Protein AF-A0A6M2CYZ7-F1 (afdb_monomer_lite)

Foldseek 3Di:
DKAFPVDGDDDDQDDDDDPDDALVVVLVVVLVSQVVVVVVQAHAAEEEEAPDPSLQSSCCVQQVNDNDQWHARPVHNVGIHGYYYDVVNVVVVVLVCQQVHWDQDPPPSDTRHSVVPVPPPPPPDPDDVVVVVVVPPVVVVVVVVVVVVPDDDPDPVHTYIHHYDYDDDPDDDDDPDDDDD

InterPro domains:
  IPR048365 Transposable element P transposase-like, RNase H domain, N-terminal [PF21787] (3-63)

Structure (mmCIF, N/CA/C/O backbone):
data_AF-A0A6M2CYZ7-F1
#
_entry.id   AF-A0A6M2CYZ7-F1
#
loop_
_atom_site.group_PDB
_atom_site.id
_atom_site.type_symbol
_atom_site.label_atom_id
_atom_site.label_alt_id
_atom_site.label_comp_id
_atom_site.label_asym_id
_atom_site.label_entity_id
_atom_site.label_seq_id
_atom_site.pdbx_PDB_ins_code
_atom_site.Cartn_x
_atom_site.Cartn_y
_atom_site.Cartn_z
_atom_site.occupancy
_atom_site.B_iso_or_equiv
_atom_site.auth_seq_id
_atom_site.auth_comp_id
_atom_site.auth_asym_id
_atom_site.auth_atom_id
_atom_site.pdbx_PDB_model_num
ATOM 1 N N . GLY A 1 1 ? -7.790 4.976 -1.612 1.00 83.12 1 GLY A N 1
ATOM 2 C CA . GLY A 1 1 ? -9.227 4.689 -1.505 1.00 83.12 1 GLY A CA 1
ATOM 3 C C . GLY A 1 1 ? -9.414 3.331 -0.883 1.00 83.12 1 GLY A C 1
ATOM 4 O O . GLY A 1 1 ? 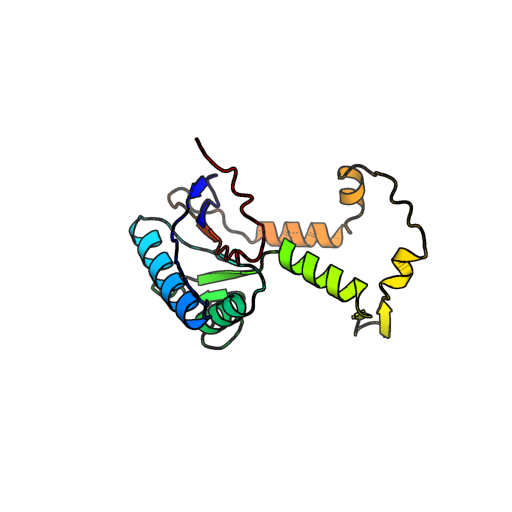-8.558 2.475 -1.066 1.00 83.12 1 GLY A O 1
ATOM 5 N N . LEU A 1 2 ? -10.497 3.140 -0.146 1.00 89.50 2 LEU A N 1
ATOM 6 C CA . LEU A 1 2 ? -10.945 1.830 0.298 1.00 89.50 2 LEU A CA 1
ATOM 7 C C . LEU A 1 2 ? -11.759 1.163 -0.794 1.00 89.50 2 LEU A C 1
ATOM 9 O O . LEU A 1 2 ? -12.616 1.789 -1.418 1.00 89.50 2 LEU A O 1
ATOM 13 N N . HIS A 1 3 ? -11.474 -0.112 -0.996 1.00 91.25 3 HIS A N 1
ATOM 14 C CA . HIS A 1 3 ? -12.189 -0.983 -1.906 1.00 91.25 3 HIS A CA 1
ATOM 15 C C . HIS A 1 3 ? -12.714 -2.160 -1.099 1.00 91.25 3 HIS A C 1
ATOM 17 O O . HIS A 1 3 ? -11.938 -2.809 -0.393 1.00 91.25 3 HIS A O 1
ATOM 23 N N . GLY A 1 4 ? -14.015 -2.417 -1.182 1.00 87.19 4 GLY A N 1
ATOM 24 C CA . GLY A 1 4 ? -14.591 -3.597 -0.552 1.00 87.19 4 GLY A CA 1
ATOM 25 C C . GLY A 1 4 ? -14.125 -4.877 -1.242 1.00 87.19 4 GLY A C 1
ATOM 26 O O . GLY A 1 4 ? -13.991 -4.916 -2.466 1.00 87.19 4 GLY A O 1
ATOM 27 N N . VAL A 1 5 ? -13.829 -5.900 -0.440 1.00 87.00 5 VAL A N 1
ATOM 28 C CA . VAL A 1 5 ? -13.406 -7.223 -0.924 1.00 87.00 5 VAL A CA 1
ATOM 29 C C . VAL A 1 5 ? -14.626 -8.111 -1.143 1.00 87.00 5 VAL A C 1
ATOM 31 O O . VAL A 1 5 ? -14.782 -8.683 -2.215 1.00 87.00 5 VAL A O 1
ATOM 34 N N . THR A 1 6 ? -15.507 -8.184 -0.143 1.00 83.88 6 THR A N 1
ATOM 35 C CA . THR A 1 6 ? -16.740 -8.986 -0.199 1.00 83.88 6 THR A CA 1
ATOM 36 C C . THR A 1 6 ? -17.872 -8.237 -0.900 1.00 83.88 6 THR A C 1
ATOM 38 O O . THR A 1 6 ? -18.606 -8.810 -1.696 1.00 83.88 6 THR A O 1
ATOM 41 N N . ASN A 1 7 ? -17.997 -6.936 -0.624 1.00 82.12 7 ASN A N 1
ATOM 42 C CA . ASN A 1 7 ? -19.034 -6.075 -1.184 1.00 82.12 7 ASN A CA 1
ATOM 43 C C . ASN A 1 7 ? -18.409 -5.067 -2.146 1.00 82.12 7 ASN A C 1
ATOM 45 O O . ASN A 1 7 ? -17.380 -4.469 -1.839 1.00 82.12 7 ASN A O 1
ATOM 49 N N . SER A 1 8 ? -19.043 -4.823 -3.290 1.00 88.12 8 SER A N 1
ATOM 50 C CA . SER A 1 8 ? -18.529 -3.855 -4.259 1.00 88.12 8 SER A CA 1
ATOM 51 C C . SER A 1 8 ? -18.802 -2.421 -3.801 1.00 88.12 8 SER A C 1
ATOM 53 O O . SER A 1 8 ? -19.905 -1.903 -3.957 1.00 88.12 8 SER A O 1
ATOM 55 N N . TYR A 1 9 ? -17.774 -1.751 -3.282 1.00 86.88 9 TYR A N 1
ATOM 56 C CA . TYR A 1 9 ? -17.779 -0.310 -3.040 1.00 86.88 9 TYR A CA 1
ATOM 57 C C . TYR A 1 9 ? -16.381 0.281 -3.214 1.00 86.88 9 TYR A C 1
ATOM 59 O O . TYR A 1 9 ? -15.369 -0.414 -3.092 1.00 86.88 9 TYR A O 1
ATOM 67 N N . LYS A 1 10 ? -16.328 1.585 -3.502 1.00 88.69 10 LYS A N 1
ATOM 68 C CA . LYS A 1 10 ? -15.088 2.358 -3.619 1.00 88.69 10 LYS A CA 1
ATOM 69 C C . LYS A 1 10 ? -15.274 3.705 -2.943 1.00 88.69 10 LYS A C 1
ATOM 71 O O . LYS A 1 10 ? -16.134 4.477 -3.353 1.00 88.69 10 LYS A O 1
ATOM 76 N N . VAL A 1 11 ? -14.464 3.986 -1.929 1.00 88.12 11 VAL A N 1
ATOM 77 C CA . VAL A 1 11 ? -14.553 5.227 -1.151 1.00 88.12 11 VAL A CA 1
ATOM 78 C C . VAL A 1 11 ? -13.173 5.881 -1.093 1.00 88.12 11 VAL A C 1
ATOM 80 O O . VAL A 1 11 ? -12.186 5.217 -0.772 1.00 88.12 11 VAL A O 1
ATOM 83 N N . PRO A 1 12 ? -13.029 7.169 -1.431 1.00 89.88 12 PRO A N 1
ATOM 84 C CA . PRO A 1 12 ? -11.799 7.891 -1.143 1.00 89.88 12 PRO A CA 1
ATOM 85 C C . PRO A 1 12 ? -11.705 8.179 0.360 1.00 89.88 12 PRO A C 1
ATOM 87 O O . PRO A 1 12 ? -12.682 8.589 0.973 1.00 89.88 12 PRO A O 1
ATOM 90 N N . CYS A 1 13 ? -10.535 7.952 0.962 1.00 85.19 13 CYS A N 1
ATOM 91 C CA . CYS A 1 13 ? -10.408 7.964 2.431 1.00 85.19 13 CYS A CA 1
ATOM 92 C C . CYS A 1 13 ? -9.374 8.949 2.953 1.00 85.19 13 CYS A C 1
ATOM 94 O O . CYS A 1 13 ? -9.393 9.277 4.130 1.00 85.19 13 CYS A O 1
ATOM 96 N N . ALA A 1 14 ? -8.491 9.436 2.084 1.00 86.75 14 ALA A N 1
ATOM 97 C CA . ALA A 1 14 ? -7.550 10.481 2.429 1.00 86.75 14 ALA A CA 1
ATOM 98 C C . ALA A 1 14 ? -7.089 11.210 1.168 1.00 86.75 14 ALA A C 1
ATOM 100 O O . ALA A 1 14 ? -6.944 10.599 0.104 1.00 86.75 14 ALA A O 1
ATOM 101 N N . TYR A 1 15 ? -6.840 12.507 1.317 1.00 89.38 15 TYR A N 1
ATOM 102 C CA . TYR A 1 15 ? -6.234 13.361 0.307 1.00 89.38 15 TYR A CA 1
ATOM 103 C C . TYR A 1 15 ? -5.182 14.229 0.985 1.00 89.38 15 TYR A C 1
ATOM 105 O O . TYR A 1 15 ? -5.479 14.920 1.957 1.00 89.38 15 TYR A O 1
ATOM 113 N N . TYR A 1 16 ? -3.964 14.202 0.453 1.00 85.62 16 TYR A N 1
ATOM 114 C CA . TYR A 1 16 ? -2.842 14.968 0.982 1.00 85.62 16 TYR A CA 1
ATOM 115 C C . TYR A 1 16 ? -2.269 15.849 -0.120 1.00 85.62 16 TYR A C 1
ATOM 117 O O . TYR A 1 16 ? -1.894 15.365 -1.191 1.00 85.62 16 TYR A O 1
ATOM 125 N N . PHE A 1 17 ? -2.176 17.148 0.149 1.00 87.44 17 PHE A N 1
ATOM 126 C CA . PHE A 1 17 ? -1.469 18.078 -0.720 1.00 87.44 17 PHE A CA 1
ATOM 127 C C . PHE A 1 17 ? -0.008 18.117 -0.295 1.00 87.44 17 PHE A C 1
ATOM 129 O O . PHE A 1 17 ? 0.322 18.599 0.785 1.00 87.44 17 PHE A O 1
ATOM 136 N N . THR A 1 18 ? 0.879 17.613 -1.147 1.00 82.38 18 THR A N 1
ATOM 137 C CA . THR A 1 18 ? 2.318 17.632 -0.884 1.00 82.38 18 THR A CA 1
ATOM 138 C C . THR A 1 18 ? 3.089 18.171 -2.079 1.00 82.38 18 THR A C 1
ATOM 140 O O . THR A 1 18 ? 2.746 17.910 -3.232 1.00 82.38 18 THR A O 1
ATOM 143 N N . LYS A 1 19 ? 4.148 18.938 -1.798 1.00 78.56 19 LYS A N 1
ATOM 144 C CA . LYS A 1 19 ? 5.108 19.387 -2.816 1.00 78.56 19 LYS A CA 1
ATOM 145 C C . LYS A 1 19 ? 6.050 18.253 -3.225 1.00 78.56 19 LYS A C 1
ATOM 147 O O . LYS A 1 19 ? 6.426 18.168 -4.390 1.00 78.56 19 LYS A O 1
ATOM 152 N N . GLN A 1 20 ? 6.429 17.398 -2.273 1.00 81.38 20 GLN A N 1
ATOM 153 C CA . GLN A 1 20 ? 7.264 16.215 -2.476 1.00 81.38 20 GLN A CA 1
ATOM 154 C C . GLN A 1 20 ? 6.846 15.140 -1.472 1.00 81.38 20 GLN A C 1
ATOM 156 O O . GLN A 1 20 ? 6.872 15.367 -0.266 1.00 81.38 20 GLN A O 1
ATOM 161 N N . LEU A 1 21 ? 6.443 13.974 -1.970 1.00 82.69 21 LEU A N 1
ATOM 162 C CA . LEU A 1 21 ? 6.030 12.862 -1.123 1.00 82.69 21 LEU A CA 1
ATOM 163 C C . LEU A 1 21 ? 7.253 12.054 -0.682 1.00 82.69 21 LEU A C 1
ATOM 165 O O . LEU A 1 21 ? 7.918 11.451 -1.528 1.00 82.69 21 LEU A O 1
ATOM 169 N N . SER A 1 22 ? 7.521 12.008 0.625 1.00 89.44 22 SER A N 1
ATOM 170 C CA . SER A 1 22 ? 8.514 11.095 1.189 1.00 89.44 22 SER A CA 1
ATOM 171 C C . SER A 1 22 ? 7.867 9.772 1.610 1.00 89.44 22 SER A C 1
ATOM 173 O O . SER A 1 22 ? 6.701 9.726 2.007 1.00 89.44 22 SER A O 1
ATOM 175 N N . GLY A 1 23 ? 8.630 8.678 1.549 1.00 88.88 23 GLY A N 1
ATOM 176 C CA . GLY A 1 23 ? 8.151 7.371 2.010 1.00 88.88 23 GLY A CA 1
ATOM 177 C C . GLY A 1 23 ? 7.883 7.315 3.519 1.00 88.88 23 GLY A C 1
ATOM 178 O O . GLY A 1 23 ? 7.028 6.547 3.953 1.00 88.88 23 GLY A O 1
ATOM 179 N N . ARG A 1 24 ? 8.561 8.154 4.319 1.00 90.56 24 ARG A N 1
ATOM 180 C CA . ARG A 1 24 ? 8.311 8.260 5.767 1.00 90.56 24 ARG A CA 1
ATOM 181 C C . ARG A 1 24 ? 6.982 8.938 6.068 1.00 90.56 24 ARG A C 1
ATOM 183 O O . ARG A 1 24 ? 6.230 8.422 6.890 1.00 90.56 24 ARG A O 1
ATOM 190 N N . ASP A 1 25 ? 6.691 10.050 5.393 1.00 91.19 25 ASP A N 1
ATOM 191 C CA . ASP A 1 25 ? 5.409 10.746 5.557 1.00 91.19 25 ASP A CA 1
ATOM 192 C C . ASP A 1 25 ? 4.269 9.817 5.148 1.00 91.19 25 ASP A C 1
ATOM 194 O O . ASP A 1 25 ? 3.295 9.648 5.876 1.00 91.19 25 ASP A O 1
ATOM 198 N N . LEU A 1 26 ? 4.448 9.115 4.024 1.00 93.19 26 LEU A N 1
ATOM 199 C CA . LEU A 1 26 ? 3.466 8.158 3.543 1.00 93.19 26 LEU A CA 1
ATOM 200 C C . LEU A 1 26 ? 3.242 7.002 4.525 1.00 93.19 26 LEU A C 1
ATOM 202 O O . LEU A 1 26 ? 2.102 6.584 4.718 1.00 93.19 26 LEU A O 1
ATOM 206 N N . PHE A 1 27 ? 4.296 6.497 5.169 1.00 94.88 27 PHE A N 1
ATOM 207 C CA . PHE A 1 27 ? 4.176 5.488 6.220 1.00 94.88 27 PHE A CA 1
ATOM 208 C C . PHE A 1 27 ? 3.382 6.002 7.428 1.00 94.88 27 PHE A C 1
ATOM 210 O O . PHE A 1 27 ? 2.480 5.310 7.901 1.00 94.88 27 PHE A O 1
ATOM 217 N N . ALA A 1 28 ? 3.673 7.216 7.906 1.00 94.19 28 ALA A N 1
ATOM 218 C CA . ALA A 1 28 ? 2.945 7.822 9.019 1.00 94.19 28 ALA A CA 1
ATOM 219 C C . ALA A 1 28 ? 1.450 7.975 8.695 1.00 94.19 28 ALA A C 1
ATOM 221 O O . ALA A 1 28 ? 0.608 7.447 9.422 1.00 94.19 28 ALA A O 1
ATOM 222 N N . TRP A 1 29 ? 1.130 8.580 7.550 1.00 94.00 29 TRP A N 1
ATOM 223 C CA . TRP A 1 29 ? -0.251 8.777 7.104 1.00 94.00 29 TRP A CA 1
ATOM 224 C C . TRP A 1 29 ? -0.986 7.464 6.856 1.00 94.00 29 TRP A C 1
ATOM 226 O O . TRP A 1 29 ? -2.159 7.339 7.191 1.00 94.00 29 TRP A O 1
ATOM 236 N N . THR A 1 30 ? -0.308 6.447 6.320 1.00 94.88 30 THR A N 1
ATOM 237 C CA . THR A 1 30 ? -0.928 5.133 6.100 1.00 94.88 30 THR A CA 1
ATOM 238 C C . THR A 1 30 ? -1.393 4.518 7.421 1.00 94.88 30 THR A C 1
ATOM 240 O O . THR A 1 30 ? -2.505 4.000 7.486 1.00 94.88 30 THR A O 1
ATOM 243 N N . LYS A 1 31 ? -0.609 4.631 8.503 1.00 95.19 31 LYS A N 1
ATOM 244 C CA . LYS A 1 31 ? -1.026 4.153 9.834 1.00 95.19 31 LYS A CA 1
ATOM 245 C C . LYS A 1 31 ? -2.210 4.929 10.407 1.00 95.19 31 LYS A C 1
ATOM 247 O O . LYS A 1 31 ? -3.054 4.322 11.065 1.00 95.19 31 LYS A O 1
ATOM 252 N N . GLU A 1 32 ? -2.262 6.239 10.179 1.00 94.00 32 GLU A N 1
ATOM 253 C CA . GLU A 1 32 ? -3.387 7.085 10.600 1.00 94.00 32 GLU A CA 1
ATOM 254 C C . GLU A 1 32 ? -4.667 6.707 9.857 1.00 94.00 32 GLU A C 1
ATOM 256 O O . GLU A 1 32 ? -5.708 6.515 10.481 1.00 94.00 32 GLU A O 1
ATOM 261 N N . VAL A 1 33 ? -4.579 6.519 8.536 1.00 94.44 33 VAL A N 1
ATOM 262 C CA . VAL A 1 33 ? -5.706 6.055 7.720 1.00 94.44 33 VAL A CA 1
ATOM 263 C C . VAL A 1 33 ? -6.168 4.680 8.183 1.00 94.44 33 VAL A C 1
ATOM 265 O O . VAL A 1 33 ? -7.369 4.478 8.311 1.00 94.44 33 VAL A O 1
ATOM 268 N N . ILE A 1 34 ? -5.252 3.754 8.485 1.00 94.56 34 ILE A N 1
ATOM 269 C CA . ILE A 1 34 ? -5.631 2.437 9.011 1.00 94.56 34 ILE A CA 1
ATOM 270 C C . ILE A 1 34 ? -6.441 2.586 10.302 1.00 94.56 34 ILE A C 1
ATOM 272 O O . ILE A 1 34 ? -7.553 2.074 10.376 1.00 94.56 34 ILE A O 1
ATOM 276 N N . ALA A 1 35 ? -5.941 3.349 11.278 1.00 93.88 35 ALA A N 1
ATOM 277 C CA . ALA A 1 35 ? -6.658 3.577 12.533 1.00 93.88 35 ALA A CA 1
ATOM 278 C C . ALA A 1 35 ? -8.037 4.225 12.324 1.00 93.88 35 ALA A C 1
ATOM 280 O O . ALA A 1 35 ? -9.016 3.802 12.935 1.00 93.88 35 ALA A O 1
ATOM 281 N N . ALA A 1 36 ? -8.125 5.242 11.462 1.00 93.19 36 ALA A N 1
ATOM 282 C CA . ALA A 1 36 ? -9.370 5.959 11.197 1.00 93.19 36 ALA A CA 1
ATOM 283 C C . ALA A 1 36 ? -10.409 5.091 10.476 1.00 93.19 36 ALA A C 1
ATOM 285 O O . ALA A 1 36 ? -11.601 5.191 10.740 1.00 93.19 36 ALA A O 1
ATOM 286 N N . VAL A 1 37 ? -9.968 4.229 9.563 1.00 91.38 37 VAL A N 1
ATOM 287 C CA . VAL A 1 37 ? -10.859 3.316 8.846 1.00 91.38 37 VAL A CA 1
ATOM 288 C C . VAL A 1 37 ? -11.355 2.206 9.766 1.00 91.38 37 VAL A C 1
ATOM 290 O O . VAL A 1 37 ? -12.543 1.883 9.743 1.00 91.38 37 VAL A O 1
ATOM 293 N N . GLU A 1 38 ? -10.479 1.649 10.603 1.00 93.00 38 GLU A N 1
ATOM 294 C CA . GLU A 1 38 ? -10.881 0.592 11.530 1.00 93.00 38 GLU A CA 1
ATOM 295 C C . GLU A 1 38 ? -11.765 1.108 12.671 1.00 93.00 38 GLU A C 1
ATOM 297 O O . GLU A 1 38 ? -12.679 0.404 13.097 1.00 93.00 38 GLU A O 1
ATOM 302 N N . SER A 1 39 ? -11.602 2.365 13.100 1.00 92.62 39 SER A N 1
ATOM 303 C CA . SER A 1 39 ? -12.521 2.980 14.069 1.00 92.62 39 SER A CA 1
ATOM 304 C C . SER A 1 39 ? -13.943 3.162 13.521 1.00 92.62 39 SER A C 1
ATOM 306 O O . SER A 1 39 ? -14.895 3.223 14.296 1.00 92.62 39 SER A O 1
ATOM 308 N N . CYS A 1 40 ? -14.113 3.181 12.194 1.00 90.62 40 CYS A N 1
ATOM 309 C CA . CYS A 1 40 ? -15.418 3.142 11.533 1.00 90.62 40 CYS A CA 1
ATOM 310 C C . CYS A 1 40 ? -16.002 1.720 11.395 1.00 90.62 40 CYS A C 1
ATOM 312 O O . CYS A 1 40 ? -17.072 1.567 10.810 1.00 90.62 40 CYS A O 1
ATOM 314 N N . GLY A 1 41 ? -15.326 0.684 11.906 1.00 89.50 41 GLY A N 1
ATOM 315 C CA . GLY A 1 41 ? -15.797 -0.707 11.885 1.00 89.50 41 GLY A CA 1
ATOM 316 C C . GLY A 1 41 ? -15.397 -1.514 10.646 1.00 89.50 41 GLY A C 1
ATOM 317 O O . GLY A 1 41 ? -15.873 -2.635 10.467 1.00 89.50 41 GLY A O 1
ATOM 318 N N . PHE A 1 42 ? -14.531 -0.978 9.783 1.00 90.19 42 PHE A N 1
ATOM 319 C CA . PHE A 1 42 ? -13.961 -1.733 8.665 1.00 90.19 42 PHE A CA 1
ATOM 320 C C . PHE A 1 42 ? -12.730 -2.521 9.106 1.00 90.19 42 PHE A C 1
ATOM 322 O O . PHE A 1 42 ? -11.994 -2.075 9.977 1.00 90.19 42 PHE A O 1
ATOM 329 N N . LEU A 1 43 ? -12.445 -3.648 8.451 1.00 91.75 43 LEU A N 1
ATOM 330 C CA . LEU A 1 43 ? -11.164 -4.336 8.627 1.00 91.75 43 LEU A CA 1
ATOM 331 C C . LEU A 1 43 ? -10.298 -4.180 7.384 1.00 91.75 43 LEU A C 1
ATOM 333 O O . LEU A 1 43 ? -10.701 -4.566 6.280 1.00 91.75 43 LEU A O 1
ATOM 337 N N . ILE A 1 44 ? -9.089 -3.650 7.570 1.00 92.69 44 ILE A N 1
ATOM 338 C CA . ILE A 1 44 ? -8.096 -3.585 6.498 1.00 92.69 44 ILE A CA 1
ATOM 339 C C . ILE A 1 44 ? -7.300 -4.884 6.488 1.00 92.69 44 ILE A C 1
ATOM 341 O O . ILE A 1 44 ? -6.670 -5.250 7.480 1.00 92.69 44 ILE A O 1
ATOM 345 N N . VAL A 1 45 ? -7.294 -5.568 5.343 1.00 93.31 45 VAL A N 1
ATOM 346 C CA . VAL A 1 45 ? -6.537 -6.824 5.186 1.00 93.31 45 VAL A CA 1
ATOM 347 C C . VAL A 1 45 ? -5.424 -6.748 4.143 1.00 93.31 45 VAL A C 1
ATOM 349 O O . VAL A 1 45 ? -4.480 -7.529 4.206 1.00 93.31 45 VAL A O 1
ATOM 352 N N . ARG A 1 46 ? -5.460 -5.783 3.216 1.00 94.12 46 ARG A N 1
ATOM 353 C CA . ARG A 1 46 ? -4.380 -5.573 2.238 1.00 94.12 46 ARG A CA 1
ATOM 354 C C . ARG A 1 46 ? -4.201 -4.105 1.891 1.00 94.12 46 ARG A C 1
ATOM 356 O O . ARG A 1 46 ? -5.170 -3.346 1.832 1.00 94.12 46 ARG A O 1
ATOM 363 N N . ILE A 1 47 ? -2.965 -3.744 1.571 1.00 95.12 47 ILE A N 1
ATOM 364 C CA . ILE A 1 47 ? -2.601 -2.468 0.966 1.00 95.12 47 ILE A CA 1
ATOM 365 C C . ILE A 1 47 ? -2.046 -2.728 -0.436 1.00 95.12 47 ILE A C 1
ATOM 367 O O . ILE A 1 47 ? -1.178 -3.582 -0.634 1.00 95.12 47 ILE A O 1
ATOM 371 N N . VAL A 1 48 ? -2.566 -1.989 -1.415 1.00 93.06 48 VAL A N 1
ATOM 372 C CA . VAL A 1 48 ? -2.139 -2.053 -2.818 1.00 93.06 48 VAL A CA 1
ATOM 373 C C . VAL A 1 48 ? -1.599 -0.693 -3.241 1.00 93.06 48 VAL A C 1
ATOM 375 O O . VAL A 1 48 ? -2.283 0.321 -3.083 1.00 93.06 48 VAL A O 1
ATOM 378 N N . THR A 1 49 ? -0.387 -0.657 -3.787 1.00 92.38 49 THR A N 1
ATOM 379 C CA . THR A 1 49 ? 0.260 0.577 -4.270 1.00 92.38 49 THR A CA 1
ATOM 380 C C . THR A 1 49 ? 0.921 0.363 -5.627 1.00 92.38 49 THR A C 1
ATOM 382 O O . THR A 1 49 ? 1.090 -0.769 -6.065 1.00 92.38 49 THR A O 1
ATOM 385 N N . ASP A 1 50 ? 1.292 1.430 -6.335 1.00 88.44 50 ASP A N 1
ATOM 386 C CA . ASP A 1 50 ? 2.191 1.288 -7.485 1.00 88.44 50 ASP A CA 1
ATOM 387 C C . ASP A 1 50 ? 3.643 1.028 -7.021 1.00 88.44 50 ASP A C 1
ATOM 389 O O . ASP A 1 50 ? 3.987 1.190 -5.849 1.00 88.44 50 ASP A O 1
ATOM 393 N N . ASN A 1 51 ? 4.524 0.647 -7.949 1.00 86.94 51 ASN A N 1
ATOM 394 C CA . ASN A 1 51 ? 5.946 0.426 -7.658 1.00 86.94 51 ASN A CA 1
ATOM 395 C C . ASN A 1 51 ? 6.774 1.733 -7.727 1.00 86.94 51 ASN A C 1
ATOM 397 O O . ASN A 1 51 ? 7.825 1.791 -8.366 1.00 86.94 51 ASN A O 1
ATOM 401 N N . TYR A 1 52 ? 6.268 2.820 -7.138 1.00 88.31 52 TYR A N 1
ATOM 402 C CA . TYR A 1 52 ? 7.012 4.071 -6.974 1.00 88.31 52 TYR A CA 1
ATOM 403 C C . TYR A 1 52 ? 7.941 4.010 -5.753 1.00 88.31 52 TYR A C 1
ATOM 405 O O . TYR A 1 52 ? 7.602 3.423 -4.727 1.00 88.31 52 TYR A O 1
ATOM 413 N N . SER A 1 53 ? 9.099 4.674 -5.814 1.00 90.31 53 SER A N 1
ATOM 414 C CA . SER A 1 53 ? 10.137 4.584 -4.774 1.00 90.31 53 SER A CA 1
ATOM 415 C C . SER A 1 53 ? 9.641 4.946 -3.368 1.00 90.31 53 SER A C 1
ATOM 417 O O . SER A 1 53 ? 9.995 4.265 -2.409 1.00 90.31 53 SER A O 1
ATOM 419 N N . ALA A 1 54 ? 8.772 5.954 -3.228 1.00 91.19 54 ALA A N 1
ATOM 420 C CA . ALA A 1 54 ? 8.198 6.305 -1.927 1.00 91.19 54 ALA A CA 1
ATOM 421 C C . ALA A 1 54 ? 7.263 5.211 -1.374 1.00 91.19 54 ALA A C 1
ATOM 423 O O . ALA A 1 54 ? 7.241 4.998 -0.163 1.00 91.19 54 ALA A O 1
ATOM 424 N N . ASN A 1 55 ? 6.538 4.494 -2.242 1.00 93.00 55 ASN A N 1
ATOM 425 C CA . ASN A 1 55 ? 5.691 3.362 -1.854 1.00 93.00 55 ASN A CA 1
ATOM 426 C C . ASN A 1 55 ? 6.534 2.166 -1.412 1.00 93.00 55 ASN A C 1
ATOM 428 O O . ASN A 1 55 ? 6.229 1.556 -0.391 1.00 93.00 55 ASN A O 1
ATOM 432 N N . VAL A 1 56 ? 7.636 1.894 -2.117 1.00 93.69 56 VAL A N 1
ATOM 433 C CA . VAL A 1 56 ? 8.613 0.876 -1.706 1.00 93.69 56 VAL A CA 1
ATOM 434 C C . VAL A 1 56 ? 9.166 1.206 -0.321 1.00 93.69 56 VAL A C 1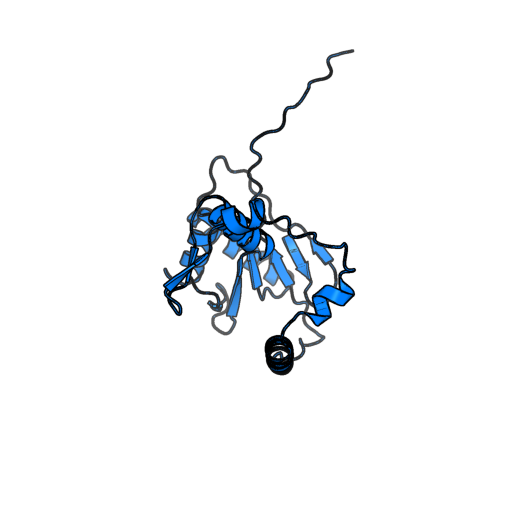
ATOM 436 O O . VAL A 1 56 ? 9.107 0.367 0.569 1.00 93.69 56 VAL A O 1
ATOM 439 N N . THR A 1 57 ? 9.622 2.444 -0.096 1.00 94.94 57 THR A N 1
ATOM 440 C CA . THR A 1 57 ? 10.112 2.886 1.222 1.00 94.94 57 THR A CA 1
ATOM 441 C C . THR A 1 57 ? 9.042 2.769 2.310 1.00 94.94 57 THR A C 1
ATOM 443 O O . THR A 1 57 ? 9.345 2.352 3.426 1.00 94.94 57 THR A O 1
ATOM 446 N N . MET A 1 58 ? 7.788 3.105 2.004 1.00 95.62 58 MET A N 1
ATOM 447 C CA . MET A 1 58 ? 6.674 2.952 2.940 1.00 95.62 58 MET A CA 1
ATOM 448 C C . MET A 1 58 ? 6.428 1.477 3.298 1.00 95.62 58 MET A C 1
ATOM 450 O O . MET A 1 58 ? 6.326 1.165 4.483 1.00 95.62 58 MET A O 1
ATOM 454 N N . PHE A 1 59 ? 6.433 0.561 2.323 1.00 96.19 59 PHE A N 1
ATOM 455 C CA . PHE A 1 59 ? 6.337 -0.883 2.580 1.00 96.19 59 PHE A CA 1
ATOM 456 C C . PHE A 1 59 ? 7.529 -1.414 3.381 1.00 96.19 59 PHE A C 1
ATOM 458 O O . PHE A 1 59 ? 7.335 -2.187 4.315 1.00 96.19 59 PHE A O 1
ATOM 465 N N . THR A 1 60 ? 8.747 -0.955 3.092 1.00 96.31 60 THR A N 1
ATOM 466 C CA . THR A 1 60 ? 9.937 -1.287 3.886 1.00 96.31 60 THR A CA 1
ATOM 467 C C . THR A 1 60 ? 9.787 -0.840 5.342 1.00 96.31 60 THR A C 1
ATOM 469 O O . THR A 1 60 ? 10.117 -1.593 6.254 1.00 96.31 60 THR A O 1
ATOM 472 N N . HIS A 1 61 ? 9.253 0.360 5.591 1.00 96.06 61 HIS A N 1
ATOM 473 C CA . HIS A 1 61 ? 8.971 0.818 6.953 1.00 96.06 61 HIS A CA 1
ATOM 474 C C . HIS A 1 61 ? 7.870 -0.002 7.635 1.00 96.06 61 HIS A C 1
ATOM 476 O O . HIS A 1 61 ? 8.003 -0.301 8.819 1.00 96.06 61 HIS A O 1
ATOM 482 N N . MET A 1 62 ? 6.825 -0.408 6.907 1.00 94.62 62 MET A N 1
ATOM 483 C CA . MET A 1 62 ? 5.803 -1.319 7.438 1.00 94.62 62 MET A CA 1
ATOM 484 C C . MET A 1 62 ? 6.372 -2.696 7.801 1.00 94.62 62 MET A C 1
ATOM 486 O O . MET A 1 62 ? 5.932 -3.292 8.777 1.00 94.62 62 MET A O 1
ATOM 490 N N . GLY A 1 63 ? 7.359 -3.190 7.053 1.00 94.38 63 GLY A N 1
ATOM 491 C CA . GLY A 1 63 ? 8.061 -4.445 7.326 1.00 94.38 63 GLY A CA 1
ATOM 492 C C . GLY A 1 63 ? 9.275 -4.305 8.249 1.00 94.38 63 GLY A C 1
ATOM 493 O O . GLY A 1 63 ? 10.208 -5.099 8.143 1.00 94.38 63 GLY A O 1
ATOM 494 N N . ASN A 1 64 ? 9.303 -3.296 9.128 1.00 92.25 64 ASN A N 1
ATOM 495 C CA . ASN A 1 64 ? 10.380 -3.062 10.102 1.00 92.25 64 ASN A CA 1
ATOM 496 C C . ASN A 1 64 ? 11.790 -2.981 9.484 1.00 92.25 64 ASN A C 1
ATOM 498 O O . ASN A 1 64 ? 12.762 -3.477 10.048 1.00 92.25 64 ASN A O 1
ATOM 502 N N . GLY A 1 65 ? 11.908 -2.340 8.321 1.00 92.81 65 GLY A N 1
ATOM 503 C CA . GLY A 1 65 ? 13.173 -2.173 7.600 1.00 92.81 65 GLY A CA 1
ATOM 504 C C . GLY A 1 65 ? 13.380 -3.171 6.462 1.00 92.81 65 GLY A C 1
ATOM 505 O O . GLY A 1 65 ? 14.302 -2.984 5.673 1.00 92.81 65 GLY A O 1
ATOM 506 N N . ASN A 1 66 ? 12.499 -4.163 6.318 1.00 93.38 66 ASN A N 1
ATOM 507 C CA . ASN A 1 66 ? 12.529 -5.130 5.227 1.00 93.38 66 ASN A CA 1
ATOM 508 C C . ASN A 1 66 ? 11.316 -4.963 4.314 1.00 93.38 66 ASN A C 1
ATOM 510 O O . ASN A 1 66 ? 10.197 -4.727 4.767 1.00 93.38 66 ASN A O 1
ATOM 514 N N . LEU A 1 67 ? 11.528 -5.110 3.007 1.00 93.56 67 LEU A N 1
ATOM 515 C CA . LEU A 1 67 ? 10.424 -5.178 2.058 1.00 93.56 67 LEU A CA 1
ATOM 516 C C . LEU A 1 67 ? 9.778 -6.568 2.158 1.00 93.56 67 LEU A C 1
ATOM 518 O O . LEU A 1 67 ? 10.339 -7.545 1.673 1.00 93.56 67 LEU A O 1
ATOM 522 N N . SER A 1 68 ? 8.618 -6.644 2.808 1.00 92.44 68 SER A N 1
ATOM 523 C CA . SER A 1 68 ? 7.852 -7.879 3.003 1.00 92.44 68 SER A CA 1
ATOM 524 C C . SER A 1 68 ? 6.482 -7.779 2.336 1.00 92.44 68 SER A C 1
ATOM 526 O O . SER A 1 68 ? 5.905 -6.697 2.241 1.00 92.44 68 SER A O 1
ATOM 528 N N . THR A 1 69 ? 5.942 -8.913 1.898 1.00 93.06 69 THR A N 1
ATOM 529 C CA . THR A 1 69 ? 4.569 -9.033 1.378 1.00 93.06 69 THR A CA 1
ATOM 530 C C . THR A 1 69 ? 3.535 -9.222 2.487 1.00 93.06 69 THR A C 1
ATOM 532 O O . THR A 1 69 ? 2.339 -9.078 2.245 1.00 93.06 69 THR A O 1
ATOM 535 N N . VAL A 1 70 ? 3.978 -9.521 3.710 1.00 95.19 70 VAL A N 1
ATOM 536 C CA . VAL A 1 70 ? 3.129 -9.694 4.892 1.00 95.19 70 VAL A CA 1
ATOM 537 C C . VAL A 1 70 ? 3.744 -8.924 6.050 1.00 95.19 70 VAL A C 1
ATOM 539 O O . VAL A 1 70 ? 4.933 -9.074 6.342 1.00 95.19 70 VAL A O 1
ATOM 542 N N . VAL A 1 71 ? 2.942 -8.090 6.704 1.00 95.75 71 VAL A N 1
ATOM 543 C CA . VAL A 1 71 ? 3.370 -7.282 7.851 1.00 95.75 71 VAL A CA 1
ATOM 544 C C . VAL A 1 71 ? 2.357 -7.377 8.979 1.00 95.75 71 VAL A C 1
ATOM 546 O O . VAL A 1 71 ? 1.167 -7.581 8.739 1.00 95.75 71 VAL A O 1
ATOM 549 N N . THR A 1 72 ? 2.815 -7.219 10.215 1.00 96.44 72 THR A N 1
ATOM 550 C CA . THR A 1 72 ? 1.930 -7.125 11.380 1.00 96.44 72 THR A CA 1
ATOM 551 C C . THR A 1 72 ? 1.088 -5.854 11.293 1.00 96.44 72 THR A C 1
ATOM 553 O O . THR A 1 72 ? 1.577 -4.796 10.888 1.00 96.44 72 THR A O 1
ATOM 556 N N . HIS A 1 73 ? -0.188 -5.948 11.660 1.00 94.62 73 HIS A N 1
ATOM 557 C CA . HIS A 1 73 ? -1.081 -4.800 11.683 1.00 94.62 73 HIS A CA 1
ATOM 558 C C . HIS A 1 73 ? -0.564 -3.758 12.699 1.00 94.62 73 HIS A C 1
ATOM 560 O O . HIS A 1 73 ? -0.251 -4.108 13.839 1.00 94.62 73 HIS A O 1
ATOM 566 N N . PRO A 1 74 ? -0.460 -2.465 12.327 1.00 93.00 74 PRO A N 1
ATOM 567 C CA . PRO A 1 74 ? 0.250 -1.462 13.128 1.00 93.00 74 PRO A CA 1
ATOM 568 C C . PRO A 1 74 ? -0.403 -1.154 14.481 1.00 93.00 74 PRO A C 1
ATOM 570 O O . PRO A 1 74 ? 0.260 -0.600 15.354 1.00 93.00 74 PRO A O 1
ATOM 573 N N . HIS A 1 75 ? -1.682 -1.501 14.644 1.00 92.31 75 HIS A N 1
ATOM 574 C CA . HIS A 1 75 ? -2.461 -1.268 15.867 1.00 92.31 75 HIS A CA 1
ATOM 575 C C . HIS A 1 75 ? -3.025 -2.556 16.485 1.00 92.31 75 HIS A C 1
ATOM 577 O O . HIS A 1 75 ? -3.727 -2.486 17.485 1.00 92.31 75 HIS A O 1
ATOM 583 N N . ASP A 1 76 ? -2.737 -3.725 15.899 1.00 92.75 76 ASP A N 1
ATOM 584 C CA . ASP A 1 76 ? -3.196 -5.024 16.414 1.00 92.75 76 ASP A CA 1
ATOM 585 C C . ASP A 1 76 ? -2.129 -6.104 16.151 1.00 92.75 76 ASP A C 1
ATOM 587 O O . ASP A 1 76 ? -1.987 -6.566 15.019 1.00 92.75 76 ASP A O 1
ATOM 591 N N . PRO A 1 77 ? -1.369 -6.540 17.168 1.00 92.94 77 PRO A N 1
ATOM 592 C CA . PRO A 1 77 ? -0.284 -7.498 16.972 1.00 92.94 77 PRO A CA 1
ATOM 593 C C . PRO A 1 77 ? -0.757 -8.896 16.542 1.00 92.94 77 PRO A C 1
ATOM 595 O O . PRO A 1 77 ? 0.056 -9.672 16.045 1.00 92.94 77 PRO A O 1
ATOM 598 N N . ASN A 1 78 ? -2.043 -9.226 16.704 1.00 94.81 78 ASN A N 1
ATOM 599 C CA . ASN A 1 78 ? -2.588 -10.542 16.356 1.00 94.81 78 ASN A CA 1
ATOM 600 C C . ASN A 1 78 ? -3.052 -10.634 14.897 1.00 94.81 78 ASN A C 1
ATOM 602 O O . ASN A 1 78 ? -3.440 -11.707 14.434 1.00 94.81 78 ASN A O 1
ATOM 606 N N . ARG A 1 79 ? -3.037 -9.515 14.166 1.00 93.69 79 ARG A N 1
ATOM 607 C CA . ARG A 1 79 ? -3.478 -9.441 12.774 1.00 93.69 79 ARG A CA 1
ATOM 608 C C . ARG A 1 79 ? -2.322 -9.121 11.845 1.00 93.69 79 ARG A C 1
ATOM 610 O O . ARG A 1 79 ? -1.348 -8.466 12.210 1.00 93.69 79 ARG A O 1
ATOM 617 N N . VAL A 1 80 ? -2.473 -9.553 10.600 1.00 95.12 80 VAL A N 1
ATOM 618 C CA . VAL A 1 80 ? -1.543 -9.247 9.514 1.00 95.12 80 VAL A CA 1
ATOM 619 C C . VAL A 1 80 ? -2.238 -8.438 8.427 1.00 95.12 80 VAL A C 1
ATOM 621 O O . VAL A 1 80 ? -3.448 -8.542 8.228 1.00 95.12 80 VAL A O 1
ATOM 624 N N . ILE A 1 81 ? -1.451 -7.638 7.717 1.00 95.31 81 ILE A N 1
ATOM 625 C CA . ILE A 1 81 ? -1.845 -6.934 6.502 1.00 95.31 81 ILE A CA 1
ATOM 626 C C . ILE A 1 81 ? -0.962 -7.444 5.363 1.00 95.31 81 ILE A C 1
ATOM 628 O O . ILE A 1 81 ? 0.263 -7.501 5.483 1.00 95.31 81 ILE A O 1
ATOM 632 N N . PHE A 1 82 ? -1.582 -7.771 4.234 1.00 95.75 82 PHE A N 1
ATOM 633 C CA . PHE A 1 82 ? -0.869 -8.111 3.008 1.00 95.75 82 PHE A CA 1
ATOM 634 C C . PHE A 1 82 ? -0.443 -6.842 2.262 1.00 95.75 82 PHE A C 1
ATOM 636 O O . PHE A 1 82 ? -1.243 -5.930 2.053 1.00 95.75 82 PHE A O 1
ATOM 643 N N . LEU A 1 83 ? 0.806 -6.783 1.820 1.00 94.94 83 LEU A N 1
ATOM 644 C CA . LEU A 1 83 ? 1.345 -5.702 1.003 1.00 94.94 83 LEU A CA 1
ATOM 645 C C . LEU A 1 83 ? 1.539 -6.207 -0.422 1.00 94.94 83 LEU A C 1
ATOM 647 O O . LEU A 1 83 ? 2.108 -7.274 -0.648 1.00 94.94 83 LEU A O 1
ATOM 651 N N . SER A 1 84 ? 1.057 -5.445 -1.399 1.00 93.25 84 SER A N 1
ATOM 652 C CA . SER A 1 84 ? 1.175 -5.818 -2.809 1.00 93.25 84 SER A CA 1
ATOM 653 C C . SER A 1 84 ? 1.356 -4.598 -3.696 1.00 93.25 84 SER A C 1
ATOM 655 O O . SER A 1 84 ? 0.783 -3.536 -3.442 1.00 93.25 84 SER A O 1
ATOM 657 N N . PHE A 1 85 ? 2.143 -4.767 -4.752 1.00 92.25 85 PHE A N 1
ATOM 658 C CA . PHE A 1 85 ? 2.203 -3.796 -5.832 1.00 92.25 85 PHE A CA 1
ATOM 659 C C . PHE A 1 85 ? 1.128 -4.104 -6.869 1.00 92.25 85 PHE A C 1
ATOM 661 O O . PHE A 1 85 ? 0.802 -5.265 -7.108 1.00 92.25 85 PHE A O 1
ATOM 668 N N . ASP A 1 86 ? 0.596 -3.063 -7.498 1.00 88.00 86 ASP A N 1
ATOM 669 C CA . ASP A 1 86 ? -0.368 -3.185 -8.579 1.00 88.00 86 ASP A CA 1
ATOM 670 C C . ASP A 1 86 ? 0.264 -3.971 -9.747 1.00 88.00 86 ASP A C 1
ATOM 672 O O . ASP A 1 86 ? 1.240 -3.496 -10.354 1.00 88.00 86 ASP A O 1
ATOM 676 N N . PRO A 1 87 ? -0.291 -5.149 -10.095 1.00 83.19 87 PRO A N 1
ATOM 677 C CA . PRO A 1 87 ? 0.227 -5.981 -11.172 1.00 83.19 87 PRO A CA 1
ATOM 678 C C . PRO A 1 87 ? 0.337 -5.235 -12.501 1.00 83.19 87 PRO A C 1
ATOM 680 O O . PRO A 1 87 ? 1.280 -5.464 -13.255 1.00 83.19 87 PRO A O 1
ATOM 683 N N . CYS A 1 88 ? -0.570 -4.296 -12.793 1.00 82.62 88 CYS A N 1
ATOM 684 C CA . CYS A 1 88 ? -0.538 -3.579 -14.064 1.00 82.62 88 CYS A CA 1
ATOM 685 C C . CYS A 1 88 ? 0.694 -2.669 -14.173 1.00 82.62 88 CYS A C 1
ATOM 687 O O . CYS A 1 88 ? 1.271 -2.530 -15.253 1.00 82.62 88 CYS A O 1
ATOM 689 N N . HIS A 1 89 ? 1.131 -2.074 -13.060 1.00 77.94 89 HIS A N 1
ATOM 690 C CA . HIS A 1 89 ? 2.333 -1.247 -13.014 1.00 77.94 89 HIS A CA 1
ATOM 691 C C . HIS A 1 89 ? 3.597 -2.103 -13.089 1.00 77.94 89 HIS A C 1
ATOM 693 O O . HIS A 1 89 ? 4.536 -1.738 -13.796 1.00 77.94 89 HIS A O 1
ATOM 699 N N . VAL A 1 90 ? 3.602 -3.266 -12.433 1.00 81.94 90 VAL A N 1
ATOM 700 C CA . VAL A 1 90 ? 4.707 -4.230 -12.529 1.00 81.94 90 VAL A CA 1
ATOM 701 C C . VAL A 1 90 ? 4.869 -4.722 -13.968 1.00 81.94 90 VAL A C 1
ATOM 703 O O . VAL A 1 90 ? 5.960 -4.617 -14.522 1.00 81.94 90 VAL A O 1
ATOM 706 N N . LEU A 1 91 ? 3.787 -5.160 -14.616 1.00 84.69 91 LEU A N 1
ATOM 707 C CA . LEU A 1 91 ? 3.812 -5.640 -16.002 1.00 84.69 91 LEU A CA 1
ATOM 708 C C . LEU A 1 91 ? 4.253 -4.553 -16.986 1.00 84.69 91 LEU A C 1
ATOM 710 O O . LEU A 1 91 ? 5.060 -4.817 -17.876 1.00 84.69 91 LEU A O 1
ATOM 714 N N . LYS A 1 92 ? 3.785 -3.311 -16.807 1.00 81.44 92 LYS A N 1
ATOM 715 C CA . LYS A 1 92 ? 4.259 -2.170 -17.607 1.00 81.44 92 LYS A CA 1
ATOM 716 C C . LYS A 1 92 ? 5.764 -1.963 -17.446 1.00 81.44 92 LYS A C 1
ATOM 718 O O . LYS A 1 92 ? 6.442 -1.774 -18.451 1.00 81.44 92 LYS A O 1
ATOM 723 N N . ASN A 1 93 ? 6.282 -2.032 -16.220 1.00 80.62 93 ASN A N 1
ATOM 724 C CA . ASN A 1 93 ? 7.712 -1.877 -15.959 1.00 80.62 93 ASN A CA 1
ATOM 725 C C . ASN A 1 93 ? 8.530 -3.015 -16.583 1.00 80.62 93 ASN A C 1
ATOM 727 O O . ASN A 1 93 ? 9.532 -2.737 -17.235 1.00 80.62 93 ASN A O 1
ATOM 731 N N . VAL A 1 94 ? 8.084 -4.268 -16.443 1.00 84.12 94 VAL A N 1
ATOM 732 C CA . VAL A 1 94 ? 8.723 -5.437 -17.075 1.00 84.12 94 VAL A CA 1
ATOM 733 C C . VAL A 1 94 ? 8.753 -5.274 -18.591 1.00 84.12 94 VAL A C 1
ATOM 735 O O . VAL A 1 94 ? 9.815 -5.402 -19.194 1.00 84.12 94 VAL A O 1
ATOM 738 N N . ARG A 1 95 ? 7.623 -4.904 -19.207 1.00 83.25 95 ARG A N 1
ATOM 739 C CA . ARG A 1 95 ? 7.541 -4.630 -20.647 1.00 83.25 95 ARG A CA 1
ATOM 740 C C . ARG A 1 95 ? 8.531 -3.547 -21.073 1.00 83.25 95 ARG A C 1
ATOM 742 O O . ARG A 1 95 ? 9.243 -3.740 -22.051 1.00 83.25 95 ARG A O 1
ATOM 749 N N . SER A 1 96 ? 8.593 -2.421 -20.362 1.00 83.25 96 SER A N 1
ATOM 750 C CA . SER A 1 96 ? 9.535 -1.343 -20.693 1.00 83.25 96 SER A CA 1
ATOM 751 C C . SER A 1 96 ? 10.991 -1.802 -20.581 1.00 83.25 96 SER A C 1
ATOM 753 O O . SER A 1 96 ? 11.771 -1.559 -21.494 1.00 83.25 96 SER A O 1
ATOM 755 N N . GLN A 1 97 ? 11.350 -2.529 -19.515 1.00 81.12 97 GLN A N 1
ATOM 756 C CA . GLN A 1 97 ? 12.699 -3.088 -19.367 1.00 81.12 97 GLN A CA 1
ATOM 757 C C . GLN A 1 97 ? 13.035 -4.074 -20.486 1.00 81.12 97 GLN A C 1
ATOM 759 O O . GLN A 1 97 ? 14.144 -4.055 -21.000 1.00 81.12 97 GLN A O 1
ATOM 764 N N . PHE A 1 98 ? 12.073 -4.891 -20.900 1.00 79.69 98 PHE A N 1
ATOM 765 C CA . PHE A 1 98 ? 12.250 -5.852 -21.979 1.00 79.69 98 PHE A CA 1
ATOM 766 C C . PHE A 1 98 ? 12.423 -5.206 -23.365 1.00 79.69 98 PHE A C 1
ATOM 768 O O . PHE A 1 98 ? 13.140 -5.732 -24.213 1.00 79.69 98 PHE A O 1
ATOM 775 N N . LEU A 1 99 ? 11.781 -4.059 -23.611 1.00 77.19 99 LEU A N 1
ATOM 776 C CA . LEU A 1 99 ? 11.951 -3.298 -24.854 1.00 77.19 99 LEU A CA 1
ATOM 777 C C . LEU A 1 99 ? 13.297 -2.562 -24.909 1.00 77.19 99 LEU A C 1
ATOM 779 O O . LEU A 1 99 ? 13.878 -2.421 -25.984 1.00 77.19 99 LEU A O 1
ATOM 783 N N . GLU A 1 100 ? 13.784 -2.089 -23.762 1.00 77.56 100 GLU A N 1
ATOM 784 C CA . GLU A 1 100 ? 15.004 -1.280 -23.664 1.00 77.56 100 GLU A CA 1
ATOM 785 C C . GLU A 1 100 ? 16.275 -2.110 -23.434 1.00 77.56 100 GLU A C 1
ATOM 787 O O . GLU A 1 100 ? 17.375 -1.637 -23.723 1.00 77.56 100 GLU A O 1
ATOM 792 N N . ARG A 1 101 ? 16.150 -3.322 -22.879 1.00 74.62 101 ARG A N 1
ATOM 793 C CA . ARG A 1 101 ? 17.272 -4.133 -22.387 1.00 74.62 101 ARG A CA 1
ATOM 794 C C . ARG A 1 101 ? 17.084 -5.611 -22.710 1.00 74.62 101 ARG A C 1
ATOM 796 O O . ARG A 1 101 ? 15.983 -6.083 -22.975 1.00 74.62 101 ARG A O 1
ATOM 803 N N . GLU A 1 102 ? 18.183 -6.354 -22.672 1.00 70.31 102 GLU A N 1
ATOM 804 C CA . GLU A 1 102 ? 18.157 -7.811 -22.776 1.00 70.31 102 GLU A CA 1
ATOM 805 C C . GLU A 1 102 ? 17.853 -8.411 -21.396 1.00 70.31 102 GLU A C 1
ATOM 807 O O . GLU A 1 102 ? 18.478 -8.041 -20.400 1.00 70.31 102 GLU A O 1
ATOM 812 N N . LEU A 1 103 ? 16.864 -9.307 -21.319 1.00 71.62 103 LEU A N 1
ATOM 813 C CA . LEU A 1 103 ? 16.568 -10.033 -20.086 1.00 71.62 103 LEU A CA 1
ATOM 814 C C . LEU A 1 103 ? 17.374 -11.330 -20.063 1.00 71.62 103 LEU A C 1
ATOM 816 O O . LEU A 1 103 ? 17.273 -12.155 -20.974 1.00 71.62 103 LEU A O 1
ATOM 820 N N . HIS A 1 104 ? 18.152 -11.507 -18.999 1.00 68.50 104 HIS A N 1
ATOM 821 C CA . HIS A 1 104 ? 18.923 -12.718 -18.747 1.00 68.50 104 HIS A CA 1
ATOM 822 C C . HIS A 1 104 ? 18.124 -13.634 -17.820 1.00 68.50 104 HIS A C 1
ATOM 824 O O . HIS A 1 104 ? 17.867 -13.277 -16.669 1.00 68.50 104 HIS A O 1
ATOM 830 N N . VAL A 1 105 ? 17.719 -14.806 -18.314 1.00 71.25 105 VAL A N 1
ATOM 831 C CA . VAL A 1 105 ? 17.048 -15.823 -17.494 1.00 71.25 105 VAL A CA 1
ATOM 832 C C . VAL A 1 105 ? 18.104 -16.794 -16.969 1.00 71.25 105 VAL A C 1
ATOM 834 O O . VAL A 1 105 ? 18.670 -17.575 -17.735 1.00 71.25 105 VAL A O 1
ATOM 837 N N . LEU A 1 106 ? 18.371 -16.718 -15.661 1.00 60.56 106 LEU A N 1
ATOM 838 C CA . LEU A 1 106 ? 19.502 -17.371 -14.982 1.00 60.56 106 LEU A CA 1
ATOM 839 C C . LEU A 1 106 ? 19.506 -18.908 -15.072 1.00 60.56 106 LEU A C 1
ATOM 841 O O . LEU A 1 106 ? 20.560 -19.511 -14.926 1.00 60.56 106 LEU A O 1
ATOM 845 N N . GLU A 1 107 ? 18.366 -19.550 -15.333 1.00 56.59 107 GLU A N 1
ATOM 846 C CA . GLU A 1 107 ? 18.272 -21.020 -15.373 1.00 56.59 107 GLU A CA 1
ATOM 847 C C . GLU A 1 107 ? 18.568 -21.642 -16.744 1.00 56.59 107 GLU A C 1
ATOM 849 O O . GLU A 1 107 ? 18.613 -22.866 -16.857 1.00 56.59 107 GLU A O 1
ATOM 854 N N . ARG A 1 108 ? 18.747 -20.845 -17.808 1.00 54.00 108 ARG A N 1
ATOM 855 C CA . ARG A 1 108 ? 18.960 -21.399 -19.160 1.00 54.00 108 ARG A CA 1
ATOM 856 C C . ARG A 1 108 ? 20.043 -20.712 -19.993 1.00 54.00 108 ARG A C 1
ATOM 858 O O . ARG A 1 108 ? 20.132 -21.025 -21.174 1.00 54.00 108 ARG A O 1
ATOM 865 N N . ASP A 1 109 ? 20.790 -19.751 -19.440 1.00 53.72 109 ASP A N 1
ATOM 866 C CA . ASP A 1 109 ? 21.708 -18.873 -20.202 1.00 53.72 109 ASP A CA 1
ATOM 867 C C . ASP A 1 109 ? 21.074 -18.299 -21.488 1.00 53.72 109 ASP A C 1
ATOM 869 O O . ASP A 1 109 ? 21.738 -17.943 -22.462 1.00 53.72 109 ASP A O 1
ATOM 873 N N . ASN A 1 110 ? 19.745 -18.185 -21.491 1.00 57.94 110 ASN A N 1
ATOM 874 C CA . ASN A 1 110 ? 18.984 -17.718 -22.631 1.00 57.94 110 ASN A CA 1
ATOM 875 C C . ASN A 1 110 ? 18.771 -16.218 -22.476 1.00 57.94 110 ASN A C 1
ATOM 877 O O . ASN A 1 110 ? 18.114 -15.747 -21.542 1.00 57.94 110 ASN A O 1
ATOM 881 N N . ILE A 1 111 ? 19.329 -15.470 -23.421 1.00 57.31 111 ILE A N 1
ATOM 882 C CA . ILE A 1 111 ? 19.128 -14.033 -23.538 1.00 57.31 111 ILE A CA 1
ATOM 883 C C . ILE A 1 111 ? 17.857 -13.804 -24.353 1.00 57.31 111 ILE A C 1
ATOM 885 O O . ILE A 1 111 ? 17.833 -14.038 -25.564 1.00 57.31 111 ILE A O 1
ATOM 889 N N . VAL A 1 112 ? 16.797 -13.321 -23.705 1.00 62.16 112 VAL A N 1
ATOM 890 C CA . VAL A 1 112 ? 15.572 -12.935 -24.409 1.00 62.16 112 VAL A CA 1
ATOM 891 C C . VAL A 1 112 ? 15.702 -11.468 -24.819 1.00 62.16 112 VAL A C 1
ATOM 893 O O . VAL A 1 112 ? 15.709 -10.564 -23.981 1.00 62.16 112 VAL A O 1
ATOM 896 N N . LYS A 1 113 ? 15.842 -11.225 -26.127 1.00 57.22 113 LYS A N 1
ATOM 897 C CA . LYS A 1 113 ? 15.987 -9.878 -26.699 1.00 57.22 113 LYS A CA 1
ATOM 898 C C . LYS A 1 113 ? 14.627 -9.322 -27.121 1.00 57.22 113 LYS A C 1
ATOM 900 O O . LYS A 1 113 ? 13.966 -9.926 -27.964 1.00 57.22 113 LYS A O 1
ATOM 905 N N . GLY A 1 114 ? 14.266 -8.119 -26.669 1.00 50.00 114 GLY A N 1
ATOM 906 C CA . GLY A 1 114 ? 13.038 -7.435 -27.109 1.00 50.00 114 GLY A CA 1
ATOM 907 C C . GLY A 1 114 ? 12.953 -7.204 -28.628 1.00 50.00 114 GLY A C 1
ATOM 908 O O . GLY A 1 114 ? 11.873 -7.254 -29.213 1.00 50.00 114 GLY A O 1
ATOM 909 N N . LYS A 1 115 ? 14.097 -7.049 -29.315 1.00 49.75 115 LYS A N 1
ATOM 910 C CA . LYS A 1 115 ? 14.146 -6.890 -30.783 1.00 49.75 115 LYS A CA 1
ATOM 911 C C . LYS A 1 115 ? 13.706 -8.132 -31.567 1.00 49.75 115 LYS A C 1
ATOM 913 O O . LYS A 1 115 ? 13.295 -7.975 -32.714 1.00 49.75 115 LYS A O 1
ATOM 918 N N . ALA A 1 116 ? 13.756 -9.332 -30.982 1.00 49.53 116 ALA A N 1
ATOM 919 C CA . ALA A 1 116 ? 13.336 -10.561 -31.663 1.00 49.53 116 ALA A CA 1
ATOM 920 C C . ALA A 1 116 ? 11.814 -10.617 -31.910 1.00 49.53 116 ALA A C 1
ATOM 922 O O . ALA A 1 116 ? 11.379 -11.266 -32.856 1.00 49.53 116 ALA A O 1
ATOM 923 N N . LEU A 1 117 ? 11.022 -9.891 -31.111 1.00 47.88 117 LEU A N 1
ATOM 924 C CA . LEU A 1 117 ? 9.568 -9.757 -31.278 1.00 47.88 117 LEU A CA 1
ATOM 925 C C . LEU A 1 117 ? 9.168 -8.631 -32.234 1.00 47.88 117 LEU A C 1
ATOM 927 O O . LEU A 1 117 ? 8.106 -8.686 -32.830 1.00 47.88 117 LEU A O 1
ATOM 931 N N . CYS A 1 118 ? 10.011 -7.609 -32.394 1.00 43.56 118 CYS A N 1
ATOM 932 C CA . CYS A 1 118 ? 9.725 -6.484 -33.291 1.00 43.56 118 CYS A CA 1
ATOM 933 C C . CYS A 1 118 ? 10.128 -6.775 -34.752 1.00 43.56 118 CYS A C 1
ATOM 935 O O . CYS A 1 118 ? 9.729 -6.057 -35.661 1.00 43.56 118 CYS A O 1
ATOM 937 N N . SER A 1 119 ? 10.948 -7.809 -34.980 1.00 38.78 119 SER A N 1
ATOM 938 C CA . SER A 1 119 ? 11.468 -8.185 -36.309 1.00 38.78 119 SER A CA 1
ATOM 939 C C . SER A 1 119 ? 10.912 -9.501 -36.859 1.00 38.78 119 SER A C 1
ATOM 941 O O . SER A 1 119 ? 11.003 -9.737 -38.060 1.00 38.78 119 SER A O 1
ATOM 943 N N . LYS A 1 120 ? 10.271 -10.326 -36.026 1.00 42.56 120 LYS A N 1
ATOM 944 C CA . LYS A 1 120 ? 9.274 -11.287 -36.495 1.00 42.56 120 LYS A CA 1
ATOM 945 C C . LYS A 1 120 ? 7.921 -10.612 -36.333 1.00 42.56 120 LYS A C 1
ATOM 947 O O . LYS A 1 120 ? 7.529 -10.358 -35.202 1.00 42.56 120 LYS A O 1
ATOM 952 N N . GLN A 1 121 ? 7.224 -10.314 -37.429 1.00 36.34 121 GLN A N 1
ATOM 953 C CA . GLN A 1 121 ? 5.776 -10.122 -37.360 1.00 36.34 121 GLN A CA 1
ATOM 954 C C . GLN A 1 121 ? 5.204 -11.396 -36.735 1.00 36.34 121 GLN A C 1
ATOM 956 O O . GLN A 1 121 ? 5.087 -12.422 -37.395 1.00 36.34 121 GLN A O 1
ATOM 961 N N . MET A 1 122 ? 4.948 -11.365 -35.431 1.00 39.62 122 MET A N 1
ATOM 962 C CA . MET A 1 122 ? 3.964 -12.254 -34.855 1.00 39.62 122 MET A CA 1
ATOM 963 C C . MET A 1 122 ? 2.653 -11.623 -35.293 1.00 39.62 122 MET A C 1
ATOM 965 O O . MET A 1 122 ? 2.250 -10.597 -34.746 1.00 39.62 122 MET A O 1
ATOM 969 N N . GLU A 1 123 ? 2.079 -12.147 -36.375 1.00 36.66 123 GLU A N 1
ATOM 970 C CA . GLU A 1 123 ? 0.660 -11.955 -36.636 1.00 36.66 123 GLU A CA 1
ATOM 971 C C . GLU A 1 123 ? -0.043 -12.540 -35.414 1.00 36.66 123 GLU A C 1
ATOM 973 O O . GLU A 1 123 ? -0.173 -13.749 -35.253 1.00 36.66 123 GLU A O 1
ATOM 978 N N . VAL A 1 124 ? -0.345 -11.666 -34.458 1.00 42.44 124 VAL A N 1
ATOM 979 C CA . VAL A 1 124 ? -1.338 -11.961 -33.444 1.00 42.44 124 VAL A CA 1
ATOM 980 C C . VAL A 1 124 ? -2.634 -11.854 -34.222 1.00 42.44 124 VAL A C 1
ATOM 982 O O . VAL A 1 124 ? -3.129 -10.750 -34.440 1.00 42.44 124 VAL A O 1
ATOM 985 N N . GLU A 1 125 ? -3.106 -12.983 -34.753 1.00 44.50 125 GLU A N 1
ATOM 986 C CA . GLU A 1 125 ? -4.520 -13.086 -35.089 1.00 44.50 125 GLU A CA 1
ATOM 987 C C . GLU A 1 125 ? -5.289 -12.657 -33.836 1.00 44.50 125 GLU A C 1
ATOM 989 O O . GLU A 1 125 ? -4.884 -13.003 -32.720 1.00 44.50 125 GLU A O 1
ATOM 994 N N . ASP A 1 126 ? -6.318 -11.826 -34.015 1.00 41.38 126 ASP A N 1
ATOM 995 C CA . ASP A 1 126 ? -7.255 -11.412 -32.967 1.00 41.38 126 ASP A CA 1
ATOM 996 C C . ASP A 1 126 ? -8.008 -12.658 -32.468 1.00 41.38 126 ASP A C 1
ATOM 998 O O . ASP A 1 126 ? -9.180 -12.871 -32.759 1.00 41.38 126 ASP A O 1
ATOM 1002 N N . ALA A 1 127 ? -7.301 -13.535 -31.766 1.00 48.28 127 ALA A N 1
ATOM 1003 C CA . ALA A 1 127 ? -7.858 -14.658 -31.059 1.00 48.28 127 ALA A CA 1
ATOM 1004 C C . ALA A 1 127 ? -8.567 -14.077 -29.841 1.00 48.28 127 ALA A C 1
ATOM 1006 O O . ALA A 1 127 ? -7.947 -13.446 -28.972 1.00 48.28 127 ALA A O 1
ATOM 1007 N N . ASP A 1 128 ? -9.886 -14.248 -29.825 1.00 49.25 128 ASP A N 1
ATOM 1008 C CA . ASP A 1 128 ? -10.759 -13.867 -28.729 1.00 49.25 128 ASP A CA 1
ATOM 1009 C C . ASP A 1 128 ? -10.133 -14.297 -27.393 1.00 49.25 128 ASP A C 1
ATOM 1011 O O . ASP A 1 128 ? -9.531 -15.364 -27.277 1.00 49.25 128 ASP A O 1
ATOM 1015 N N . ALA A 1 129 ? -10.260 -13.467 -26.354 1.00 51.22 129 ALA A N 1
ATOM 1016 C CA . ALA A 1 129 ? -9.629 -13.691 -25.046 1.00 51.22 129 ALA A CA 1
ATOM 1017 C C . ALA A 1 129 ? -9.919 -15.081 -24.421 1.00 51.22 129 ALA A C 1
ATOM 1019 O O . ALA A 1 129 ? -9.216 -15.505 -23.503 1.00 51.22 129 ALA A O 1
ATOM 1020 N N . GLU A 1 130 ? -10.936 -15.784 -24.923 1.00 55.09 130 GLU A N 1
ATOM 1021 C CA . GLU A 1 130 ? -11.310 -17.158 -24.584 1.00 55.09 130 GLU A CA 1
ATOM 1022 C C . GLU A 1 130 ? -10.313 -18.210 -25.120 1.00 55.09 130 GLU A C 1
ATOM 1024 O O . GLU A 1 130 ? -10.014 -19.183 -24.430 1.00 55.09 130 GLU A O 1
ATOM 1029 N N . GLU A 1 131 ? -9.707 -17.988 -26.289 1.00 53.19 131 GLU A N 1
ATOM 1030 C CA . GLU A 1 131 ? -8.707 -18.884 -26.888 1.00 53.19 131 GLU A CA 1
ATOM 1031 C C . GLU A 1 131 ? -7.330 -18.728 -26.219 1.00 53.19 131 GLU A C 1
ATOM 1033 O O . GLU A 1 131 ? -6.639 -19.708 -25.937 1.00 53.19 131 GLU A O 1
ATOM 1038 N N . LEU A 1 132 ? -6.961 -17.501 -25.831 1.00 51.78 132 LEU A N 1
ATOM 1039 C CA . LEU A 1 132 ? -5.758 -17.244 -25.028 1.00 51.78 132 LEU A CA 1
ATOM 1040 C C . LEU A 1 132 ? -5.850 -17.8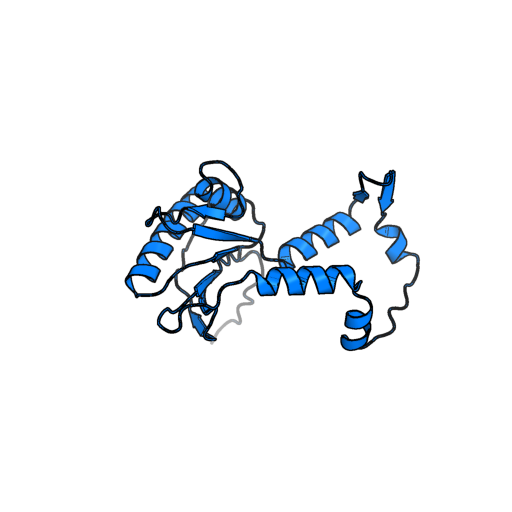54 -23.621 1.00 51.78 132 LEU A C 1
ATOM 1042 O O . LEU A 1 132 ? -4.824 -18.256 -23.066 1.00 51.78 132 LEU A O 1
ATOM 1046 N N . ALA A 1 133 ? -7.051 -17.985 -23.052 1.00 52.81 133 ALA A N 1
ATOM 1047 C CA . ALA A 1 133 ? -7.249 -18.670 -21.774 1.00 52.81 133 ALA A CA 1
ATOM 1048 C C . ALA A 1 133 ? -6.946 -20.179 -21.869 1.00 52.81 133 ALA A C 1
ATOM 1050 O O . ALA A 1 133 ? -6.461 -20.761 -20.899 1.00 52.81 133 ALA A O 1
ATOM 1051 N N . LEU A 1 134 ? -7.145 -20.795 -23.042 1.00 55.53 134 LEU A N 1
ATOM 1052 C CA . LEU A 1 134 ? -6.794 -22.199 -23.310 1.00 55.53 134 LEU A CA 1
ATOM 1053 C C . LEU A 1 134 ? -5.282 -22.425 -23.482 1.00 55.53 134 LEU A C 1
ATOM 1055 O O . LEU A 1 134 ? -4.815 -23.556 -23.370 1.00 55.53 134 LEU A O 1
ATOM 1059 N N . SER A 1 135 ? -4.506 -21.363 -23.721 1.00 58.16 135 SER A N 1
ATOM 1060 C CA . SER A 1 135 ? -3.040 -21.428 -23.831 1.00 58.16 135 SER A CA 1
ATOM 1061 C C . SER A 1 135 ? -2.313 -21.439 -22.478 1.00 58.16 135 SER A C 1
ATOM 1063 O O . SER A 1 135 ? -1.096 -21.635 -22.426 1.00 58.16 135 SER A O 1
ATOM 1065 N N . VAL A 1 136 ? -3.040 -21.229 -21.374 1.00 56.66 136 VAL A N 1
ATOM 1066 C CA . VAL A 1 136 ? -2.475 -21.280 -20.023 1.00 56.66 136 VAL A CA 1
ATOM 1067 C C . VAL A 1 136 ? -2.173 -22.744 -19.675 1.00 56.66 136 VAL A C 1
ATOM 1069 O O . VAL A 1 136 ? -3.089 -23.567 -19.693 1.00 56.66 136 VAL A O 1
ATOM 1072 N N . PRO A 1 137 ? -0.917 -23.102 -19.337 1.00 75.56 137 PRO A N 1
ATOM 1073 C CA . PRO A 1 137 ? -0.571 -24.469 -18.963 1.00 75.56 137 PRO A CA 1
ATOM 1074 C C . PRO A 1 137 ? -1.452 -24.968 -17.812 1.00 75.56 137 PRO A C 1
ATOM 1076 O O . PRO A 1 137 ? -1.601 -24.280 -16.800 1.00 75.56 137 PRO A O 1
ATOM 1079 N N . GLN A 1 138 ? -2.005 -26.177 -17.941 1.00 71.06 138 GLN A N 1
ATOM 1080 C CA . GLN A 1 138 ? -2.911 -26.766 -16.943 1.00 71.06 138 GLN A CA 1
ATOM 1081 C C . GLN A 1 138 ? -2.296 -26.890 -15.543 1.00 71.06 138 GLN A C 1
ATOM 1083 O O . GLN A 1 138 ? -3.026 -26.847 -14.558 1.00 71.06 138 GLN A O 1
ATOM 1088 N N . GLU A 1 139 ? -0.970 -26.958 -15.442 1.00 70.38 139 GLU A N 1
ATOM 1089 C CA . GLU A 1 139 ? -0.242 -26.910 -14.168 1.00 70.38 139 GLU A CA 1
ATOM 1090 C C . GLU A 1 139 ? -0.474 -25.586 -13.422 1.00 70.38 139 GLU A C 1
ATOM 1092 O O . GLU A 1 139 ? -0.770 -25.587 -12.231 1.00 70.38 139 GLU A O 1
ATOM 1097 N N . VAL A 1 140 ? -0.455 -24.453 -14.134 1.00 62.66 140 VAL A N 1
ATOM 1098 C CA . VAL A 1 140 ? -0.690 -23.123 -13.545 1.00 62.66 140 VAL A CA 1
ATOM 1099 C C . VAL A 1 140 ? -2.139 -22.984 -13.073 1.00 62.66 140 VAL A C 1
ATOM 1101 O O . VAL A 1 140 ? -2.401 -22.363 -12.044 1.00 62.66 140 VAL A O 1
ATOM 1104 N N . LEU A 1 141 ? -3.091 -23.573 -13.803 1.00 67.56 141 LEU A N 1
ATOM 1105 C CA . LEU A 1 141 ? -4.500 -23.595 -13.401 1.00 67.56 141 LEU A CA 1
ATOM 1106 C C . LE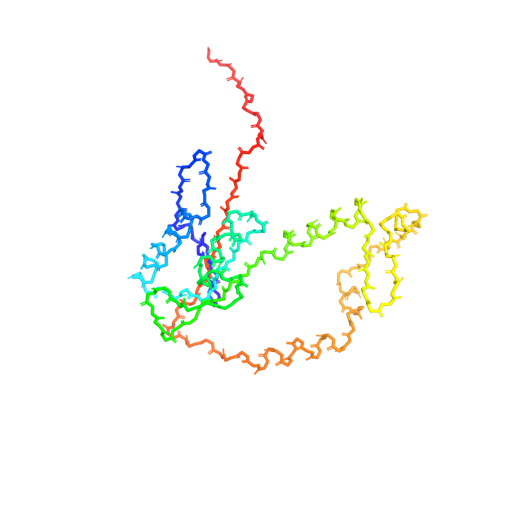U A 1 141 ? -4.708 -24.443 -12.139 1.00 67.56 141 LEU A C 1
ATOM 1108 O O . LEU A 1 141 ? -5.377 -23.990 -11.212 1.00 67.56 141 LEU A O 1
ATOM 1112 N N . ALA A 1 142 ? -4.081 -25.620 -12.071 1.00 69.88 142 ALA A N 1
ATOM 1113 C CA . ALA A 1 142 ? -4.137 -26.490 -10.900 1.00 69.88 142 ALA A CA 1
ATOM 1114 C C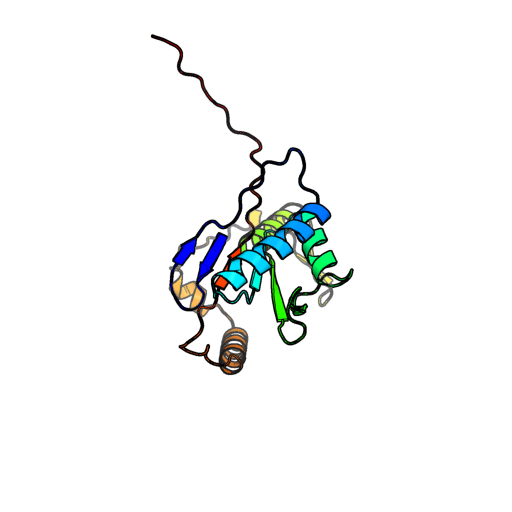 . ALA A 1 142 ? -3.537 -25.816 -9.655 1.00 69.88 142 ALA A C 1
ATOM 1116 O O . ALA A 1 142 ? -4.121 -25.884 -8.573 1.00 69.88 142 ALA A O 1
ATOM 1117 N N . ASP A 1 143 ? -2.421 -25.099 -9.805 1.00 65.25 143 ASP A N 1
ATOM 1118 C CA . ASP A 1 143 ? -1.804 -24.345 -8.711 1.00 65.25 143 ASP A CA 1
ATOM 1119 C C . ASP A 1 143 ? -2.715 -23.219 -8.198 1.00 65.25 143 ASP A C 1
ATOM 1121 O O . ASP A 1 143 ? -2.859 -23.027 -6.986 1.00 65.25 143 ASP A O 1
ATOM 1125 N N . LEU A 1 144 ? -3.383 -22.495 -9.106 1.00 57.69 144 LEU A N 1
ATOM 1126 C CA . LEU A 1 144 ? -4.341 -21.444 -8.750 1.00 57.69 144 LEU A CA 1
ATOM 1127 C C . LEU A 1 144 ? -5.574 -22.000 -8.026 1.00 57.69 144 LEU A C 1
ATOM 1129 O O . LEU A 1 144 ? -6.052 -21.384 -7.070 1.00 57.69 144 LEU A O 1
ATOM 1133 N N . GLU A 1 145 ? -6.081 -23.160 -8.441 1.00 70.31 145 GLU A N 1
ATOM 1134 C CA . GLU A 1 145 ? -7.188 -23.844 -7.762 1.00 70.31 145 GLU A CA 1
ATOM 1135 C C . GLU A 1 145 ? -6.790 -24.339 -6.369 1.00 70.31 145 GLU A C 1
ATOM 1137 O O . GLU A 1 145 ? -7.552 -24.189 -5.411 1.00 70.31 145 GLU A O 1
ATOM 1142 N N . ASN A 1 146 ? -5.569 -24.849 -6.225 1.00 69.38 146 ASN A N 1
ATOM 1143 C CA . ASN A 1 146 ? -5.042 -25.315 -4.948 1.00 69.38 146 ASN A CA 1
ATOM 1144 C C . ASN A 1 146 ? -4.847 -24.149 -3.958 1.00 69.38 146 ASN A C 1
ATOM 1146 O O . ASN A 1 146 ? -5.206 -24.247 -2.785 1.00 69.38 146 ASN A O 1
ATOM 1150 N N . LEU A 1 147 ? -4.379 -22.995 -4.448 1.00 56.06 147 LEU A N 1
ATOM 1151 C CA . LEU A 1 147 ? -4.325 -21.738 -3.690 1.00 56.06 147 LEU A CA 1
ATOM 1152 C C . LEU A 1 147 ? -5.719 -21.241 -3.286 1.00 56.06 147 LEU A C 1
ATOM 1154 O O . LEU A 1 147 ? -5.897 -20.722 -2.182 1.00 56.06 147 LEU A O 1
ATOM 1158 N N . LYS A 1 148 ? -6.720 -21.418 -4.154 1.00 58.47 148 LYS A N 1
ATOM 1159 C CA . LYS A 1 148 ? -8.113 -21.059 -3.864 1.00 58.47 148 LYS A CA 1
ATOM 1160 C C . LYS A 1 148 ? -8.702 -21.913 -2.740 1.00 58.47 148 LYS A C 1
ATOM 1162 O O . LYS A 1 148 ? -9.406 -21.373 -1.894 1.00 58.47 148 LYS A O 1
ATOM 1167 N N . GLY A 1 149 ? -8.367 -23.203 -2.687 1.00 53.50 149 GLY A N 1
ATOM 1168 C CA . GLY A 1 149 ? -8.790 -24.116 -1.617 1.00 53.50 149 GLY A CA 1
ATOM 1169 C C . GLY A 1 149 ? -8.191 -23.812 -0.237 1.00 53.50 149 GLY A C 1
ATOM 1170 O O . GLY A 1 149 ? -8.716 -24.276 0.770 1.00 53.50 149 GLY A O 1
ATOM 1171 N N . GLN A 1 150 ? -7.118 -23.017 -0.173 1.00 55.12 150 GLN A N 1
ATOM 1172 C CA . GLN A 1 150 ? -6.462 -22.613 1.079 1.00 55.12 150 GLN A CA 1
ATOM 1173 C C . GLN A 1 150 ? -7.004 -21.295 1.658 1.00 55.12 150 GLN A C 1
ATOM 1175 O O . GLN A 1 150 ? -6.641 -20.910 2.771 1.00 55.12 150 GLN A O 1
ATOM 1180 N N . LEU A 1 151 ? -7.860 -20.584 0.922 1.00 47.69 151 LEU A N 1
ATOM 1181 C CA . LEU A 1 151 ? -8.490 -19.352 1.388 1.00 47.69 151 LEU A CA 1
ATOM 1182 C C . LEU A 1 151 ? -9.734 -19.701 2.218 1.00 47.69 151 LEU A C 1
ATOM 1184 O O . LEU A 1 151 ? -10.728 -20.174 1.678 1.00 47.69 151 LEU A O 1
ATOM 1188 N N . CYS A 1 152 ? -9.688 -19.457 3.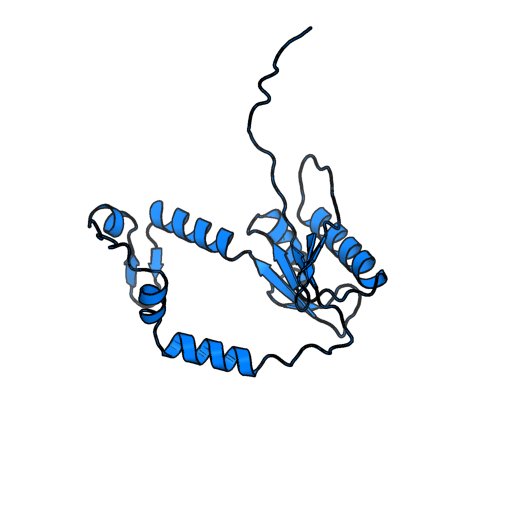533 1.00 49.62 152 CYS A N 1
ATOM 1189 C CA . CYS A 1 152 ? -10.886 -19.517 4.376 1.00 49.62 152 CYS A CA 1
ATOM 1190 C C . CYS A 1 152 ? -11.941 -18.514 3.895 1.00 49.62 152 CYS A C 1
ATOM 1192 O O . CYS A 1 152 ? -11.610 -17.364 3.581 1.00 49.62 152 CYS A O 1
ATOM 1194 N N . ASP A 1 153 ? -13.209 -18.929 3.927 1.00 47.69 153 ASP A N 1
ATOM 1195 C CA . ASP A 1 153 ? -14.331 -18.037 3.659 1.00 47.69 153 ASP A CA 1
ATOM 1196 C C . ASP A 1 153 ? -14.335 -16.860 4.655 1.00 47.69 153 ASP A C 1
ATOM 1198 O O . ASP A 1 153 ? -14.188 -17.062 5.868 1.00 47.69 153 ASP A O 1
ATOM 1202 N N . PRO A 1 154 ? -14.492 -15.614 4.175 1.00 49.91 154 PRO A N 1
ATOM 1203 C CA . PRO A 1 154 ? -14.586 -14.454 5.048 1.00 49.91 154 PRO A CA 1
ATOM 1204 C C . PRO A 1 154 ? -15.843 -14.546 5.924 1.00 49.91 154 PRO A C 1
ATOM 1206 O O . PRO A 1 154 ? -16.932 -14.847 5.438 1.00 49.91 154 PRO A O 1
ATOM 1209 N N . SER A 1 155 ? -15.707 -14.241 7.221 1.00 43.47 155 SER A N 1
ATOM 1210 C CA . SER A 1 155 ? -16.841 -14.224 8.154 1.00 43.47 155 SER A CA 1
ATOM 1211 C C . SER A 1 155 ? -17.930 -13.250 7.667 1.00 43.47 155 SER A C 1
ATOM 1213 O O . SER A 1 155 ? -17.621 -12.081 7.418 1.00 43.47 155 SER A O 1
ATOM 1215 N N . PRO A 1 156 ? -19.207 -13.669 7.576 1.00 47.66 156 PRO A N 1
ATOM 1216 C CA . PRO A 1 156 ? -20.284 -12.854 7.008 1.00 47.66 156 PRO A CA 1
ATOM 1217 C C . PRO A 1 156 ? -20.646 -11.611 7.841 1.00 47.66 156 PRO A C 1
ATOM 1219 O O . PRO A 1 156 ? -21.353 -10.735 7.350 1.00 47.66 156 PRO A O 1
ATOM 1222 N N . SER A 1 157 ? -20.166 -11.500 9.085 1.00 40.56 157 SER A N 1
ATOM 1223 C CA . SER A 1 157 ? -20.401 -10.340 9.959 1.00 40.56 157 SER A CA 1
ATOM 1224 C C . SER A 1 157 ? -19.390 -9.201 9.785 1.00 40.56 157 SER A C 1
ATOM 1226 O O . SER A 1 157 ? -19.522 -8.162 10.430 1.00 40.56 157 SER A O 1
ATOM 1228 N N . VAL A 1 158 ? -18.372 -9.381 8.937 1.00 41.56 158 VAL A N 1
ATOM 1229 C CA . VAL A 1 158 ? -17.205 -8.499 8.871 1.00 41.56 158 VAL A CA 1
ATOM 1230 C C . VAL A 1 158 ? -17.060 -7.902 7.473 1.00 41.56 158 VAL A C 1
ATOM 1232 O O . VAL A 1 158 ? -16.979 -8.614 6.474 1.00 41.56 158 VAL A O 1
ATOM 1235 N N . THR A 1 159 ? -16.986 -6.571 7.389 1.00 45.19 159 THR A N 1
ATOM 1236 C CA . THR A 1 159 ? -16.738 -5.886 6.113 1.00 45.19 159 THR A CA 1
ATOM 1237 C C . THR A 1 159 ? -15.235 -5.780 5.864 1.00 45.19 159 THR A C 1
ATOM 1239 O O . THR A 1 159 ? -14.542 -4.948 6.453 1.00 45.19 159 THR A O 1
ATOM 1242 N N . TYR A 1 160 ? -14.739 -6.634 4.972 1.00 41.78 160 TYR A N 1
ATOM 1243 C CA . TYR A 1 160 ? -13.342 -6.662 4.551 1.00 41.78 160 TYR A CA 1
ATOM 1244 C C . TYR A 1 160 ? -13.071 -5.639 3.451 1.00 41.78 160 TYR A C 1
ATOM 1246 O O . TYR A 1 160 ? -13.801 -5.557 2.457 1.00 41.78 160 TYR A O 1
ATOM 1254 N N . CYS A 1 161 ? -11.979 -4.893 3.598 1.00 41.62 161 CYS A N 1
ATOM 1255 C CA . CYS A 1 161 ? -11.555 -3.916 2.609 1.00 41.62 161 CYS A CA 1
ATOM 1256 C C . CYS A 1 161 ? -10.042 -3.916 2.395 1.00 41.62 161 CYS A C 1
ATOM 1258 O O . CYS A 1 161 ? -9.249 -4.255 3.277 1.00 41.62 161 CYS A O 1
ATOM 1260 N N . HIS A 1 162 ? -9.639 -3.521 1.191 1.00 38.94 162 HIS A N 1
ATOM 1261 C CA . HIS A 1 162 ? -8.252 -3.231 0.863 1.00 38.94 162 HIS A CA 1
ATOM 1262 C C . HIS A 1 162 ? -8.079 -1.726 0.671 1.00 38.94 162 HIS A C 1
ATOM 1264 O O . HIS A 1 162 ? -8.905 -1.063 0.036 1.00 38.94 162 HIS A O 1
ATOM 1270 N N . ALA A 1 163 ? -6.982 -1.185 1.190 1.00 45.31 163 ALA A N 1
ATOM 1271 C CA . ALA A 1 163 ? -6.598 0.195 0.958 1.00 45.31 163 ALA A CA 1
ATOM 1272 C C . ALA A 1 163 ? -5.735 0.274 -0.307 1.00 45.31 163 ALA A C 1
ATOM 1274 O O . ALA A 1 163 ? -4.635 -0.266 -0.373 1.00 45.31 163 ALA A O 1
ATOM 1275 N N . VAL A 1 164 ? -6.228 0.967 -1.326 1.00 47.25 164 VAL A N 1
ATOM 1276 C CA . VAL A 1 164 ? -5.468 1.275 -2.538 1.00 47.25 164 VAL A CA 1
ATOM 1277 C C . VAL A 1 164 ? -4.870 2.669 -2.387 1.00 47.25 164 VAL A C 1
ATOM 1279 O O . VAL A 1 164 ? -5.605 3.662 -2.380 1.00 47.25 164 VAL A O 1
ATOM 1282 N N . CYS A 1 165 ? -3.550 2.780 -2.270 1.00 44.69 165 CYS A N 1
ATOM 1283 C CA . CYS A 1 165 ? -2.877 4.076 -2.267 1.00 44.69 165 CYS A CA 1
ATOM 1284 C C . CYS A 1 165 ? -2.500 4.437 -3.708 1.00 44.69 165 CYS A C 1
ATOM 1286 O O . CYS A 1 165 ? -1.564 3.885 -4.280 1.00 44.69 165 CYS A O 1
ATOM 1288 N N . HIS A 1 166 ? -3.265 5.337 -4.327 1.00 38.38 166 HIS A N 1
ATOM 1289 C CA . HIS A 1 166 ? -2.913 5.923 -5.619 1.00 38.38 166 HIS A CA 1
ATOM 1290 C C . HIS A 1 166 ? -2.241 7.273 -5.388 1.00 38.38 166 HIS A C 1
ATOM 1292 O O . HIS A 1 166 ? -2.910 8.256 -5.070 1.00 38.38 166 HIS A O 1
ATOM 1298 N N . VAL A 1 167 ? -0.928 7.335 -5.599 1.00 33.16 167 VAL A N 1
ATOM 1299 C CA . VAL A 1 167 ? -0.195 8.601 -5.661 1.00 33.16 167 VAL A CA 1
ATOM 1300 C C . VAL A 1 167 ? -0.088 8.999 -7.129 1.00 33.16 167 VAL A C 1
ATOM 1302 O O . VAL A 1 167 ? 0.853 8.639 -7.829 1.00 33.16 167 VAL A O 1
ATOM 1305 N N . ARG A 1 168 ? -1.064 9.757 -7.637 1.00 32.50 168 ARG A N 1
ATOM 1306 C CA . ARG A 1 168 ? -0.926 10.361 -8.968 1.00 32.50 168 ARG A CA 1
ATOM 1307 C C . ARG A 1 168 ? -0.045 11.604 -8.862 1.00 32.50 168 ARG A C 1
ATOM 1309 O O . ARG A 1 168 ? -0.489 12.643 -8.379 1.00 32.50 168 ARG A O 1
ATOM 1316 N N . ARG A 1 169 ? 1.194 11.521 -9.355 1.00 26.94 169 ARG A N 1
ATOM 1317 C CA . ARG A 1 169 ? 1.994 12.711 -9.676 1.00 26.94 169 ARG A CA 1
ATOM 1318 C C . ARG A 1 169 ? 1.300 13.426 -10.837 1.00 26.94 169 ARG A C 1
ATOM 1320 O O . ARG A 1 169 ? 1.348 12.956 -11.969 1.00 26.94 169 ARG A O 1
ATOM 1327 N N . LEU A 1 170 ? 0.632 14.547 -10.569 1.00 25.59 170 LEU A N 1
ATOM 1328 C CA . LEU A 1 170 ? 0.206 15.466 -11.625 1.00 25.59 170 LEU A CA 1
ATOM 1329 C C . LEU A 1 170 ? 1.460 16.131 -12.204 1.00 25.59 170 LEU A C 1
ATOM 1331 O O . LEU A 1 170 ? 1.889 17.191 -11.760 1.00 25.59 170 LEU A O 1
ATOM 1335 N N . SER A 1 171 ? 2.080 15.486 -13.187 1.00 22.00 171 SER A N 1
ATOM 1336 C CA . SER A 1 171 ? 3.075 16.114 -14.051 1.00 22.00 171 SER A CA 1
ATOM 1337 C C . SER A 1 171 ? 2.556 16.110 -15.484 1.00 22.00 171 SER A C 1
ATOM 1339 O O . SER A 1 171 ? 2.544 15.062 -16.121 1.00 22.00 171 SER A O 1
ATOM 1341 N N . ARG A 1 172 ? 2.186 17.317 -15.946 1.00 21.11 172 ARG A N 1
ATOM 1342 C CA . ARG A 1 172 ? 1.741 17.722 -17.296 1.00 21.11 172 ARG A CA 1
ATOM 1343 C C . ARG A 1 172 ? 0.375 17.191 -17.732 1.00 21.11 172 ARG A C 1
ATOM 1345 O O . ARG A 1 172 ? 0.264 16.026 -18.059 1.00 21.11 172 ARG A O 1
ATOM 1352 N N . TRP A 1 173 ? -0.616 18.081 -17.814 1.00 21.31 173 TRP A N 1
ATOM 1353 C CA . TRP A 1 173 ? -1.141 18.608 -19.084 1.00 21.31 173 TRP A CA 1
ATOM 1354 C C . TRP A 1 173 ? -1.758 19.993 -18.849 1.00 21.31 173 TRP A C 1
ATOM 1356 O O . TRP A 1 173 ? -2.183 20.334 -17.748 1.00 21.31 173 TRP A O 1
ATOM 1366 N N . TRP A 1 174 ? -1.647 20.809 -19.888 1.00 21.92 174 TRP A N 1
ATOM 1367 C CA . TRP A 1 174 ? -1.844 22.248 -19.941 1.00 21.92 174 TRP A CA 1
ATOM 1368 C C . TRP A 1 174 ? -3.297 22.686 -19.724 1.00 21.92 174 TRP A C 1
ATOM 1370 O O . TRP A 1 174 ? -4.208 22.169 -20.362 1.00 21.92 174 TRP A O 1
ATOM 1380 N N . ILE A 1 175 ? -3.487 23.722 -18.904 1.00 22.98 175 ILE A N 1
ATOM 1381 C CA . ILE A 1 175 ? -4.682 24.570 -18.939 1.00 22.98 175 ILE A CA 1
ATOM 1382 C C . ILE A 1 175 ? -4.532 25.479 -20.161 1.00 22.98 175 ILE A C 1
ATOM 1384 O O . ILE A 1 175 ? -3.788 26.461 -20.115 1.00 22.98 175 ILE A O 1
ATOM 1388 N N . HIS A 1 176 ? -5.221 25.158 -21.259 1.00 24.30 176 HIS A N 1
ATOM 1389 C CA . HIS A 1 176 ? -5.540 26.178 -22.251 1.00 24.30 176 HIS A CA 1
ATOM 1390 C C . HIS A 1 176 ? -6.689 27.010 -21.680 1.00 24.30 176 HIS A C 1
ATOM 1392 O O . HIS A 1 176 ? -7.819 26.560 -21.522 1.00 24.30 176 HIS A O 1
ATOM 1398 N N . ARG A 1 177 ? -6.316 28.215 -21.266 1.00 27.08 177 ARG A N 1
ATOM 1399 C CA . ARG A 1 177 ? -7.170 29.282 -20.767 1.00 27.08 177 ARG A CA 1
ATOM 1400 C C . ARG A 1 177 ? -7.999 29.793 -21.949 1.00 27.08 177 ARG A C 1
ATOM 1402 O O . ARG A 1 177 ? -7.448 30.494 -22.794 1.00 27.08 177 ARG A O 1
ATOM 1409 N N . GLU A 1 178 ? -9.283 29.458 -22.026 1.00 27.06 178 GLU A N 1
ATOM 1410 C CA . GLU A 1 178 ? -10.209 30.277 -22.812 1.00 27.06 178 GLU A CA 1
ATOM 1411 C C . GLU A 1 178 ? -10.404 31.595 -22.069 1.00 27.06 178 GLU A C 1
ATOM 1413 O O . GLU A 1 178 ? -10.733 31.651 -20.881 1.00 27.06 178 GLU A O 1
ATOM 1418 N N . ALA A 1 179 ? -10.040 32.665 -22.762 1.00 29.81 179 ALA A N 1
ATOM 1419 C CA . ALA A 1 179 ? -10.121 34.014 -22.272 1.00 29.81 179 ALA A CA 1
ATOM 1420 C C . ALA A 1 179 ? -11.533 34.561 -22.505 1.00 29.81 179 ALA A C 1
ATOM 1422 O O . ALA A 1 179 ? -12.010 34.547 -23.630 1.00 29.81 179 ALA A O 1
ATOM 1423 N N . ARG A 1 180 ? -12.055 35.170 -21.435 1.00 32.41 180 ARG A N 1
ATOM 1424 C CA . ARG A 1 180 ? -12.797 36.440 -21.410 1.00 32.41 180 ARG A CA 1
ATOM 1425 C C . ARG A 1 180 ? -14.231 36.497 -21.967 1.00 32.41 180 ARG A C 1
ATOM 1427 O O . ARG A 1 180 ? -14.490 36.226 -23.131 1.00 32.41 180 ARG A O 1
ATOM 1434 N N . GLN A 1 181 ? -15.109 36.983 -21.081 1.00 32.50 181 GLN A N 1
ATOM 1435 C CA . GLN A 1 181 ? -16.097 38.022 -21.393 1.00 32.50 181 GLN A CA 1
ATOM 1436 C C . GLN A 1 181 ? -15.404 39.274 -21.939 1.00 32.50 181 GLN A C 1
ATOM 1438 O O . GLN A 1 181 ? -14.303 39.595 -21.423 1.00 32.50 181 GLN A O 1
#

Sequence (181 aa):
GLHGVTNSYKVPCAYYFTKQLSGRDLFAWTKEVIAAVESCGFLIVRIVTDNYSANVTMFTHMGNGNLSTVVTHPHDPNRVIFLSFDPCHVLKNVRSQFLERELHVLERDNIVKGKALCSKQMEVEDADAEELALSVPQEVLADLENLKGQLCDPSPSVTYCHAVCHVRRLSRWWIHREARQ

Organism: Rhipicephalus microplus (NCBI:txid6941)

pLDDT: mean 71.38, std 23.02, range [21.11, 96.44]

Radius of gyration: 21.23 Å; chains: 1; bounding box: 42×65×54 Å

Secondary structure (DSSP, 8-state):
-EEESSS--EE-------SS--HHHHHHHHHHHHHHHHHTT-EEEEEEE-S-HHHHHHHHHHTTTS--SEEEETTEEEEEEEEEE-HHHHHHHHHHHHHHSEEEETTTTEEEETHHHHHS--------HHHHHHTS-HHHHHHHHHHHHTSPPPPTT--EEEEEE----------------